Protein AF-A0A368H002-F1 (afdb_monomer_lite)

pLDDT: mean 82.41, std 10.89, range [54.72, 95.62]

Radius of gyration: 18.27 Å; chains: 1; bounding box: 39×37×48 Å

Foldseek 3Di:
DVVVVVVVVVVVVVVVVCCVPQVVNVDPPVPPDPLQDDDDPPDDPVVVVVSVVNSVVSVVVVVVVVVVVLVVCVVVVVVVVNVVVVVVVVVVVVVVVVVSRVD

InterPro domains:
  IPR001108 Peptidase A22A, presenilin [PF01080] (1-100)
  IPR001108 Peptidase A22A, presenilin [PTHR10202] (2-99)

Secondary structure (DSSP, 8-state):
-HHHHHHHHHHHHHHHHHHHH-HHHHS------TT-----TTS-HHHHHHHHHHHHHHHHHHHHHHHHHHHHHHHTT-HHHHHHHHHHHHHHHHHHHHHHHH-

Structure (mmCIF, N/CA/C/O backbone):
data_AF-A0A368H002-F1
#
_entry.id   AF-A0A368H002-F1
#
loop_
_atom_site.group_PDB
_atom_site.id
_atom_site.type_symbol
_atom_site.label_atom_id
_atom_site.label_alt_id
_atom_site.label_comp_id
_atom_site.label_asym_id
_atom_site.label_entity_id
_atom_site.label_seq_id
_atom_site.pdbx_PDB_ins_code
_atom_site.Cartn_x
_atom_site.Cartn_y
_atom_site.Cartn_z
_atom_site.occupancy
_atom_site.B_iso_or_equiv
_atom_site.auth_seq_id
_atom_site.auth_comp_id
_atom_site.auth_asym_id
_atom_site.auth_atom_id
_atom_site.pdbx_PDB_model_num
ATOM 1 N N . MET A 1 1 ? -12.029 23.510 3.480 1.00 61.16 1 MET A N 1
ATOM 2 C CA . MET A 1 1 ? -11.168 22.879 2.450 1.00 61.16 1 MET A CA 1
ATOM 3 C C . MET A 1 1 ? -9.719 22.661 2.899 1.00 61.16 1 MET A C 1
ATOM 5 O O . MET A 1 1 ? -9.155 21.636 2.548 1.00 61.16 1 MET A O 1
ATOM 9 N N . VAL A 1 2 ? -9.130 23.537 3.728 1.00 77.25 2 VAL A N 1
ATOM 10 C CA . VAL A 1 2 ? -7.710 23.442 4.150 1.00 77.25 2 VAL A CA 1
ATOM 11 C C . VAL A 1 2 ? -7.337 22.114 4.842 1.00 77.25 2 VAL A C 1
ATOM 13 O O . VAL A 1 2 ? -6.260 21.586 4.598 1.00 77.25 2 VAL A O 1
ATOM 16 N N . LYS A 1 3 ? -8.239 21.512 5.635 1.00 79.88 3 LYS A N 1
ATOM 17 C CA . LYS A 1 3 ? -7.964 20.287 6.421 1.00 79.88 3 LYS A CA 1
ATOM 18 C C . LYS A 1 3 ? -7.632 19.035 5.591 1.00 79.88 3 LYS A C 1
ATOM 20 O O . LYS A 1 3 ? -6.944 18.159 6.095 1.00 79.88 3 LYS A O 1
ATOM 25 N N . VAL A 1 4 ? -8.107 18.948 4.348 1.00 88.06 4 VAL A N 1
ATOM 26 C CA . VAL A 1 4 ? -7.844 17.799 3.455 1.00 88.06 4 VAL A CA 1
ATOM 27 C C . VAL A 1 4 ? -6.746 18.126 2.445 1.00 88.06 4 VAL A C 1
ATOM 29 O O . VAL A 1 4 ? -5.998 17.249 2.035 1.00 88.06 4 VAL A O 1
ATOM 32 N N . PHE A 1 5 ? -6.598 19.401 2.085 1.00 89.69 5 PHE A N 1
ATOM 33 C CA . PHE A 1 5 ? -5.606 19.825 1.104 1.00 89.69 5 PHE A CA 1
ATOM 34 C C . PHE A 1 5 ? -4.166 19.619 1.593 1.00 89.69 5 PHE A C 1
ATOM 36 O O . PHE A 1 5 ? -3.333 19.108 0.852 1.00 89.69 5 PHE A O 1
ATOM 43 N N . VAL A 1 6 ? -3.893 19.965 2.856 1.00 90.88 6 VAL A N 1
ATOM 44 C CA . VAL A 1 6 ? -2.552 19.877 3.458 1.00 90.88 6 VAL A CA 1
ATOM 45 C C . VAL A 1 6 ? -1.979 18.448 3.475 1.00 90.88 6 VAL A C 1
ATOM 47 O O . VAL A 1 6 ? -0.866 18.266 2.988 1.00 90.88 6 VAL A O 1
ATOM 50 N N . PRO A 1 7 ? -2.675 17.408 3.977 1.00 90.94 7 PRO A N 1
ATOM 51 C CA . PRO A 1 7 ? -2.101 16.060 3.986 1.00 90.94 7 PRO A CA 1
ATOM 52 C C . PRO A 1 7 ? -1.891 15.494 2.573 1.00 90.94 7 PRO A C 1
ATOM 54 O O . PRO A 1 7 ? -0.912 14.787 2.335 1.00 90.94 7 PRO A O 1
ATOM 57 N N . VAL A 1 8 ? -2.770 15.831 1.623 1.00 93.56 8 VAL A N 1
ATOM 58 C CA . VAL A 1 8 ? -2.670 15.342 0.239 1.00 93.56 8 VAL A CA 1
ATOM 59 C C . VAL A 1 8 ? -1.477 15.969 -0.485 1.00 93.56 8 VAL A C 1
ATOM 61 O O . VAL A 1 8 ? -0.716 15.251 -1.134 1.00 93.56 8 VAL A O 1
ATOM 64 N N . SER A 1 9 ? -1.267 17.283 -0.350 1.00 92.31 9 SER A N 1
ATOM 65 C CA . SER A 1 9 ? -0.138 17.963 -0.999 1.00 92.31 9 SER A CA 1
ATOM 66 C C . SER A 1 9 ? 1.214 17.517 -0.435 1.00 92.31 9 SER A C 1
ATOM 68 O O . SER A 1 9 ? 2.152 17.293 -1.204 1.00 92.31 9 SER A O 1
ATOM 70 N N . ILE A 1 10 ? 1.309 17.312 0.885 1.00 92.00 10 ILE A N 1
ATOM 71 C CA . ILE A 1 10 ? 2.516 16.777 1.534 1.00 92.00 10 ILE A CA 1
ATOM 72 C C . ILE A 1 10 ? 2.812 15.362 1.022 1.00 92.00 10 ILE A C 1
ATOM 74 O O . ILE A 1 10 ? 3.943 15.084 0.627 1.00 92.00 10 ILE A O 1
ATOM 78 N N . CYS A 1 11 ? 1.800 14.489 0.961 1.00 90.06 11 CYS A N 1
ATOM 79 C CA . CYS A 1 11 ? 1.958 13.123 0.460 1.00 90.06 11 CYS A CA 1
ATOM 80 C C . CYS A 1 11 ? 2.476 13.103 -0.987 1.00 90.06 11 CYS A C 1
ATOM 82 O O . CYS A 1 11 ? 3.477 12.443 -1.268 1.00 90.06 11 CYS A O 1
ATOM 84 N N . MET A 1 12 ? 1.869 13.890 -1.881 1.00 94.19 12 MET A N 1
ATOM 85 C CA . MET A 1 12 ? 2.311 13.973 -3.279 1.00 94.19 12 MET A CA 1
ATOM 86 C C . MET A 1 12 ? 3.732 14.533 -3.412 1.00 94.19 12 MET A C 1
ATOM 88 O O . MET A 1 12 ? 4.516 14.030 -4.214 1.00 94.19 12 MET A O 1
ATOM 92 N N . THR A 1 13 ? 4.102 15.521 -2.592 1.00 92.44 13 THR A N 1
ATOM 93 C CA . THR A 1 13 ? 5.466 16.077 -2.585 1.00 92.44 13 THR A CA 1
ATOM 94 C C . THR A 1 13 ? 6.498 15.020 -2.178 1.00 92.44 13 THR A C 1
ATOM 96 O O . THR A 1 13 ? 7.518 14.871 -2.849 1.00 92.44 13 THR A O 1
ATOM 99 N N . ILE A 1 14 ? 6.219 14.242 -1.124 1.00 89.94 14 ILE A N 1
ATOM 100 C CA . ILE A 1 14 ? 7.099 13.153 -0.668 1.00 89.94 14 ILE A CA 1
ATOM 101 C C . ILE A 1 14 ? 7.264 12.096 -1.765 1.00 89.94 14 ILE A C 1
ATOM 103 O O . ILE A 1 14 ? 8.389 11.705 -2.064 1.00 89.94 14 ILE A O 1
ATOM 107 N N . VAL A 1 15 ? 6.171 11.675 -2.411 1.00 89.62 15 VAL A N 1
ATOM 108 C CA . VAL A 1 15 ? 6.207 10.665 -3.486 1.00 89.62 15 VAL A CA 1
ATOM 109 C C . VAL A 1 15 ? 7.095 11.107 -4.650 1.00 89.62 15 VAL A C 1
ATOM 111 O O . VAL A 1 15 ? 7.904 10.315 -5.141 1.00 89.62 15 VAL A O 1
ATOM 114 N N . ILE A 1 16 ? 6.996 12.373 -5.068 1.00 90.44 16 ILE A N 1
ATOM 115 C CA . ILE A 1 16 ? 7.841 12.926 -6.137 1.00 90.44 16 ILE A CA 1
ATOM 116 C C . ILE A 1 16 ? 9.316 12.884 -5.726 1.00 90.44 16 ILE A C 1
ATOM 118 O O . ILE A 1 16 ? 10.162 12.461 -6.515 1.00 90.44 16 ILE A O 1
ATOM 122 N N . LEU A 1 17 ? 9.633 13.294 -4.495 1.00 87.31 17 LEU A N 1
ATOM 123 C CA . LEU A 1 17 ? 11.004 13.263 -3.988 1.00 87.31 17 LEU A CA 1
ATOM 124 C C . LEU A 1 17 ? 11.549 11.832 -3.928 1.00 87.31 17 LEU A C 1
ATOM 126 O O . LEU A 1 17 ? 12.664 11.600 -4.388 1.00 87.31 17 LEU A O 1
ATOM 130 N N . CYS A 1 18 ? 10.772 10.869 -3.431 1.00 86.50 18 CYS A N 1
ATOM 131 C CA . CYS A 1 18 ? 11.194 9.470 -3.380 1.00 86.50 18 CYS A CA 1
ATOM 132 C C . CYS A 1 18 ? 11.437 8.902 -4.781 1.00 86.50 18 CYS A C 1
ATOM 134 O O . CYS A 1 18 ? 12.499 8.342 -5.030 1.00 86.50 18 CYS A O 1
ATOM 136 N N . THR A 1 19 ? 10.503 9.112 -5.711 1.00 85.12 19 THR A N 1
ATOM 137 C CA . THR A 1 19 ? 10.618 8.577 -7.077 1.00 85.12 19 THR A CA 1
ATOM 138 C C . THR A 1 19 ? 11.846 9.133 -7.794 1.00 85.12 19 THR A C 1
ATOM 140 O O . THR A 1 19 ? 12.492 8.399 -8.531 1.00 85.12 19 THR A O 1
ATOM 143 N N . ARG A 1 20 ? 12.199 10.409 -7.576 1.00 83.94 20 ARG A N 1
ATOM 144 C CA . ARG A 1 20 ? 13.354 11.050 -8.232 1.00 83.94 20 ARG A CA 1
ATOM 145 C C . ARG A 1 20 ? 14.707 10.681 -7.623 1.00 83.94 20 ARG A C 1
ATOM 147 O O . ARG A 1 20 ? 15.689 10.688 -8.353 1.00 83.94 20 ARG A O 1
ATOM 154 N N . ASN A 1 21 ? 14.772 10.433 -6.314 1.00 80.94 21 ASN A N 1
ATOM 155 C CA . ASN A 1 21 ? 16.044 10.248 -5.602 1.00 80.94 21 ASN A CA 1
ATOM 156 C C . ASN A 1 21 ? 16.414 8.779 -5.362 1.00 80.94 21 ASN A C 1
ATOM 158 O O . ASN A 1 21 ? 17.574 8.492 -5.094 1.00 80.94 21 ASN A O 1
ATOM 162 N N . VAL A 1 22 ? 15.456 7.853 -5.432 1.00 81.38 22 VAL A N 1
ATOM 163 C CA . VAL A 1 22 ? 15.703 6.431 -5.166 1.00 81.38 22 VAL A CA 1
ATOM 164 C C . VAL A 1 22 ? 15.813 5.676 -6.491 1.00 81.38 22 VAL A C 1
ATOM 166 O O . VAL A 1 22 ? 14.837 5.542 -7.232 1.00 81.38 22 VAL A O 1
ATOM 169 N N . GLU A 1 23 ? 17.008 5.155 -6.780 1.00 71.75 23 GLU A N 1
ATOM 170 C CA . GLU A 1 23 ? 17.335 4.509 -8.060 1.00 71.75 23 GLU A CA 1
ATOM 171 C C . GLU A 1 23 ? 16.477 3.276 -8.372 1.00 71.75 23 GLU A C 1
ATOM 173 O O . GLU A 1 23 ? 16.225 2.975 -9.539 1.00 71.75 23 GLU A O 1
ATOM 178 N N . VAL A 1 24 ? 16.006 2.568 -7.341 1.00 70.62 24 VAL A N 1
ATOM 179 C CA . VAL A 1 24 ? 15.139 1.385 -7.475 1.00 70.62 24 VAL A CA 1
ATOM 180 C C . VAL A 1 24 ? 13.815 1.726 -8.167 1.00 70.62 24 VAL A C 1
ATOM 182 O O . VAL A 1 24 ? 13.299 0.902 -8.915 1.0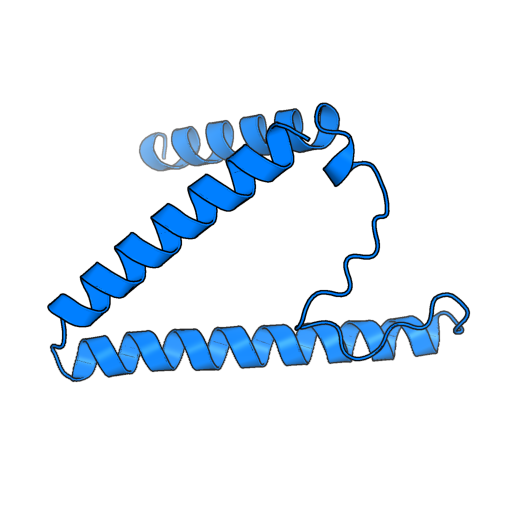0 70.62 24 VAL A O 1
ATOM 185 N N . TYR A 1 25 ? 13.290 2.942 -7.976 1.00 71.81 25 TYR A N 1
ATOM 186 C CA . TYR A 1 25 ? 12.065 3.402 -8.644 1.00 71.81 25 TYR A CA 1
ATOM 187 C C . TYR A 1 25 ? 12.322 4.025 -10.026 1.00 71.81 25 TYR A C 1
ATOM 189 O O . TYR A 1 25 ? 11.371 4.251 -10.769 1.00 71.81 25 TYR A O 1
ATOM 197 N N . GLN A 1 26 ? 13.581 4.325 -10.366 1.00 66.69 26 GLN A N 1
ATOM 198 C CA . GLN A 1 26 ? 13.979 4.852 -11.680 1.00 66.69 26 GLN A CA 1
ATOM 199 C C . GLN A 1 26 ? 14.327 3.739 -12.672 1.00 66.69 26 GLN A C 1
ATOM 201 O O . GLN A 1 26 ? 14.175 3.909 -13.879 1.00 66.69 26 GLN A O 1
ATOM 206 N N . LYS A 1 27 ? 14.828 2.606 -12.176 1.00 61.81 27 LYS A N 1
ATOM 207 C CA . LYS A 1 27 ? 15.137 1.450 -13.012 1.00 61.81 27 LYS A CA 1
ATOM 208 C C . LYS A 1 27 ? 13.820 0.773 -13.400 1.00 61.81 27 LYS A C 1
ATOM 210 O O . LYS A 1 27 ? 12.995 0.496 -12.532 1.00 61.81 27 LYS A O 1
ATOM 215 N N . ASP A 1 28 ? 13.659 0.446 -14.685 1.00 55.78 28 ASP A N 1
ATOM 216 C CA . ASP A 1 28 ? 12.620 -0.461 -15.200 1.00 55.78 28 ASP A CA 1
ATOM 217 C C . ASP A 1 28 ? 12.891 -1.894 -14.705 1.00 55.78 28 ASP A C 1
ATOM 219 O O . ASP A 1 28 ? 13.091 -2.837 -15.475 1.00 55.78 28 ASP A O 1
ATOM 223 N N . ILE A 1 29 ? 12.985 -2.070 -13.387 1.00 54.72 29 ILE A N 1
ATOM 224 C CA . ILE A 1 29 ? 13.071 -3.381 -12.775 1.00 54.72 29 ILE A CA 1
ATOM 225 C C . ILE A 1 29 ? 11.687 -3.970 -12.978 1.00 54.72 29 ILE A C 1
ATOM 227 O O . ILE A 1 29 ? 10.730 -3.628 -12.283 1.00 54.72 29 ILE A O 1
ATOM 231 N N . ILE A 1 30 ? 11.578 -4.837 -13.980 1.00 55.09 30 ILE A N 1
ATOM 232 C CA . ILE A 1 30 ? 10.407 -5.673 -14.209 1.00 55.09 30 ILE A CA 1
ATOM 233 C C . ILE A 1 30 ? 10.369 -6.660 -13.044 1.00 55.09 30 ILE A C 1
ATOM 235 O O . ILE A 1 30 ? 10.809 -7.806 -13.128 1.00 55.09 30 ILE A O 1
ATOM 239 N N . LEU A 1 31 ? 9.909 -6.175 -11.896 1.00 58.06 31 LEU A N 1
ATOM 240 C CA . LEU A 1 31 ? 9.608 -6.997 -10.749 1.00 58.06 31 LEU A CA 1
ATOM 241 C C . LEU A 1 31 ? 8.473 -7.902 -11.205 1.00 58.06 31 LEU A C 1
ATOM 243 O O . LEU A 1 31 ? 7.367 -7.439 -11.488 1.00 58.06 31 LEU A O 1
ATOM 247 N N . LYS A 1 32 ? 8.770 -9.197 -11.319 1.00 59.91 32 LYS A N 1
ATOM 248 C CA . LYS A 1 32 ? 7.760 -10.231 -11.520 1.00 59.91 32 LYS A CA 1
ATOM 249 C C . LYS A 1 32 ? 6.933 -10.313 -10.242 1.00 59.91 32 LYS A C 1
ATOM 251 O O . LYS A 1 32 ? 7.177 -11.134 -9.363 1.00 59.91 32 LYS A O 1
ATOM 256 N N . THR A 1 33 ? 6.017 -9.371 -10.099 1.00 65.69 33 THR A N 1
ATOM 257 C CA . THR A 1 33 ? 5.110 -9.285 -8.972 1.00 65.69 33 THR A CA 1
ATOM 258 C C . THR A 1 33 ? 4.027 -10.351 -9.122 1.00 65.69 33 THR A C 1
ATOM 260 O O . THR A 1 33 ? 3.670 -10.730 -10.239 1.00 65.69 33 THR A O 1
ATOM 263 N N . PRO A 1 34 ? 3.485 -10.870 -8.009 1.00 69.69 34 PRO A N 1
ATOM 264 C CA . PRO A 1 34 ? 2.585 -12.026 -8.032 1.00 69.69 34 PRO A CA 1
ATOM 265 C C . PRO A 1 34 ? 1.266 -11.782 -8.784 1.00 69.69 34 PRO A C 1
ATOM 267 O O . PRO A 1 34 ? 0.555 -12.732 -9.089 1.00 69.69 34 PRO A O 1
ATOM 270 N N . TYR A 1 35 ? 0.935 -10.526 -9.091 1.00 70.00 35 TYR A N 1
ATOM 271 C CA . TYR A 1 35 ? -0.265 -10.133 -9.830 1.00 70.00 35 TYR A CA 1
ATOM 272 C C . TYR A 1 35 ? -0.044 -9.987 -11.348 1.00 70.00 35 TYR A C 1
ATOM 274 O O . TYR A 1 35 ? -0.998 -9.728 -12.078 1.00 70.00 35 TYR A O 1
ATOM 282 N N . VAL A 1 36 ? 1.190 -10.148 -11.840 1.00 78.19 36 VAL A N 1
ATOM 283 C CA . VAL A 1 36 ? 1.525 -10.074 -13.271 1.00 78.19 36 VAL A CA 1
ATOM 284 C C . VAL A 1 36 ? 1.645 -11.493 -13.826 1.00 78.19 36 VAL A C 1
ATOM 286 O O . VAL A 1 36 ? 2.623 -12.192 -13.560 1.00 78.19 36 VAL A O 1
ATOM 289 N N . ILE A 1 37 ? 0.642 -11.925 -14.596 1.00 72.31 37 ILE A N 1
ATOM 290 C CA . ILE A 1 37 ? 0.567 -13.289 -15.151 1.00 72.31 37 ILE A CA 1
ATOM 291 C C . ILE A 1 37 ? 1.219 -13.347 -16.534 1.00 72.31 37 ILE A C 1
ATOM 293 O O . ILE A 1 37 ? 1.992 -14.262 -16.818 1.00 72.31 37 ILE A O 1
ATOM 297 N N . PHE A 1 38 ? 0.942 -12.352 -17.379 1.00 72.19 38 PHE A N 1
ATOM 298 C CA . PHE A 1 38 ? 1.460 -12.289 -18.743 1.00 72.19 38 PHE A CA 1
ATOM 299 C C . PHE A 1 38 ? 2.472 -11.153 -18.873 1.00 72.19 38 PHE A C 1
ATOM 301 O O . PHE A 1 38 ? 2.145 -9.991 -18.618 1.00 72.19 38 PHE A O 1
ATOM 308 N N . TYR A 1 39 ? 3.698 -11.483 -19.277 1.00 66.62 39 TYR A N 1
ATOM 309 C CA . TYR A 1 39 ? 4.751 -10.506 -19.537 1.00 66.62 39 TYR A CA 1
ATOM 310 C C . TYR A 1 39 ? 5.509 -10.881 -20.811 1.00 66.62 39 TYR A C 1
ATOM 312 O O . TYR A 1 39 ? 6.388 -11.739 -20.786 1.00 66.62 39 TYR A O 1
ATOM 320 N N . ASP A 1 40 ? 5.175 -10.213 -21.915 1.00 67.38 40 ASP A N 1
ATOM 321 C CA . ASP A 1 40 ? 5.846 -10.391 -23.202 1.00 67.38 40 ASP A CA 1
ATOM 322 C C . ASP A 1 40 ? 6.447 -9.061 -23.679 1.00 67.38 40 ASP A C 1
ATOM 324 O O . ASP A 1 40 ? 5.753 -8.226 -24.272 1.00 67.38 40 ASP A O 1
ATOM 328 N N . PRO A 1 41 ? 7.756 -8.832 -23.463 1.00 64.12 41 PRO A N 1
ATOM 329 C CA . PRO A 1 41 ? 8.395 -7.569 -23.828 1.00 64.12 41 PRO A CA 1
ATOM 330 C C . PRO A 1 41 ? 8.479 -7.362 -25.352 1.00 64.12 41 PRO A C 1
ATOM 332 O O . PRO A 1 41 ? 8.577 -6.221 -25.813 1.00 64.12 41 PRO A O 1
ATOM 335 N N . LYS A 1 42 ? 8.377 -8.439 -26.149 1.00 63.19 42 LYS A N 1
ATOM 336 C CA . LYS A 1 42 ? 8.506 -8.433 -27.620 1.00 63.19 42 LYS A CA 1
ATOM 337 C C . LYS A 1 42 ? 7.179 -8.503 -28.393 1.00 63.19 42 LYS A C 1
ATOM 339 O O . LYS A 1 42 ? 7.214 -8.556 -29.616 1.00 63.19 42 LYS A O 1
ATOM 344 N N . ALA A 1 43 ? 6.030 -8.514 -27.715 1.00 63.56 43 ALA A N 1
ATOM 345 C CA . ALA A 1 43 ? 4.732 -8.620 -28.383 1.00 63.56 43 ALA A CA 1
ATOM 346 C C . ALA A 1 43 ? 4.329 -7.322 -29.113 1.00 63.56 43 ALA A C 1
ATOM 348 O O . ALA A 1 43 ? 4.749 -6.224 -28.732 1.00 63.56 43 ALA A O 1
ATOM 349 N N . GLU A 1 44 ? 3.497 -7.450 -30.149 1.00 69.88 44 GLU A N 1
ATOM 350 C CA . GLU A 1 44 ? 2.921 -6.310 -30.868 1.00 69.88 44 GLU A CA 1
ATOM 351 C C . GLU A 1 44 ? 2.070 -5.418 -29.948 1.00 69.88 44 GLU A C 1
ATOM 353 O O . GLU A 1 44 ? 1.530 -5.877 -28.936 1.00 69.88 44 GLU A O 1
ATOM 358 N N . THR A 1 45 ? 1.927 -4.134 -30.301 1.00 72.69 45 THR A N 1
ATOM 359 C CA . THR A 1 45 ? 1.227 -3.118 -29.490 1.00 72.69 45 THR A CA 1
ATOM 360 C C . THR A 1 45 ? -0.177 -3.566 -29.069 1.00 72.69 45 THR A C 1
ATOM 362 O O . THR A 1 45 ? -0.554 -3.391 -27.912 1.00 72.69 45 THR A O 1
ATOM 365 N N . SER A 1 46 ? -0.926 -4.214 -29.965 1.00 75.06 46 SER A N 1
ATOM 366 C CA . SER A 1 46 ? -2.278 -4.718 -29.685 1.00 75.06 46 SER A CA 1
ATOM 367 C C . SER A 1 46 ? -2.290 -5.847 -28.647 1.00 75.06 46 SER A C 1
ATOM 369 O O . SER A 1 46 ? -3.119 -5.851 -27.738 1.00 75.06 46 SER A O 1
ATOM 371 N N . THR A 1 47 ? -1.337 -6.777 -28.720 1.00 78.12 47 THR A N 1
ATOM 372 C CA . THR A 1 47 ? -1.224 -7.895 -27.769 1.00 78.12 47 THR A CA 1
ATOM 373 C C . THR A 1 47 ? -0.740 -7.416 -26.401 1.00 78.12 47 THR A C 1
ATOM 375 O O . THR A 1 47 ? -1.225 -7.884 -25.372 1.00 78.12 47 THR A O 1
ATOM 378 N N . LYS A 1 48 ? 0.144 -6.410 -26.369 1.00 77.62 48 LYS A N 1
ATOM 379 C CA . LYS A 1 48 ? 0.574 -5.754 -25.123 1.00 77.62 48 LYS A CA 1
ATOM 380 C C . LYS A 1 48 ? -0.587 -5.097 -24.380 1.00 77.62 48 LYS A C 1
ATOM 382 O O . LYS A 1 48 ? -0.653 -5.220 -23.158 1.00 77.62 48 LYS A O 1
ATOM 387 N N . LEU A 1 49 ? -1.507 -4.447 -25.099 1.00 82.44 49 LEU A N 1
ATOM 388 C CA . LEU A 1 49 ? -2.715 -3.858 -24.507 1.00 82.44 49 LEU A CA 1
ATOM 389 C C . LEU A 1 49 ? -3.636 -4.924 -23.906 1.00 82.44 49 LEU A C 1
ATOM 391 O O . LEU A 1 49 ? -4.160 -4.742 -22.810 1.00 82.44 49 LEU A O 1
ATOM 395 N N . TRP A 1 50 ? -3.808 -6.056 -24.592 1.00 86.06 50 TRP A N 1
ATOM 396 C CA . TRP A 1 50 ? -4.628 -7.152 -24.075 1.00 86.06 50 TRP A CA 1
ATOM 397 C C . TRP A 1 50 ? -4.022 -7.786 -22.815 1.00 86.06 50 TRP A C 1
ATOM 399 O O . TRP A 1 50 ? -4.718 -8.014 -21.826 1.00 86.06 50 TRP A O 1
ATOM 409 N N . HIS A 1 51 ? -2.706 -8.013 -22.818 1.00 83.81 51 HIS A N 1
ATOM 410 C CA . HIS A 1 51 ? -1.997 -8.604 -21.682 1.00 83.81 51 HIS A CA 1
ATOM 411 C C . HIS A 1 51 ? -1.983 -7.661 -20.466 1.00 83.81 51 HIS A C 1
ATOM 413 O O . HIS A 1 51 ? -2.170 -8.114 -19.334 1.00 83.81 51 HIS A O 1
ATOM 419 N N . SER A 1 52 ? -1.820 -6.347 -20.672 1.00 83.06 52 SER A N 1
ATOM 420 C CA . SER A 1 52 ? -1.876 -5.367 -19.578 1.00 83.06 52 SER A CA 1
ATOM 421 C C . SER A 1 52 ? -3.286 -5.223 -19.000 1.00 83.06 52 SER A C 1
ATOM 423 O O . SER A 1 52 ? -3.431 -5.172 -17.777 1.00 83.06 52 SER A O 1
ATOM 425 N N . ALA A 1 53 ? -4.322 -5.245 -19.846 1.00 86.44 53 ALA A N 1
ATOM 426 C CA . ALA A 1 53 ? -5.715 -5.246 -19.405 1.00 86.44 53 ALA A CA 1
ATOM 427 C C . ALA A 1 53 ? -6.047 -6.493 -18.568 1.00 86.44 53 ALA A C 1
ATOM 429 O O . ALA A 1 53 ? -6.674 -6.378 -17.514 1.00 86.44 53 ALA A O 1
ATOM 430 N N . ALA A 1 54 ? -5.570 -7.671 -18.983 1.00 86.75 54 ALA A N 1
ATOM 431 C CA . ALA A 1 54 ? -5.745 -8.906 -18.222 1.00 86.75 54 ALA A CA 1
ATOM 432 C C . ALA A 1 54 ? -5.051 -8.847 -16.847 1.00 86.75 54 ALA A C 1
ATOM 434 O O . ALA A 1 54 ? -5.673 -9.167 -15.833 1.00 86.75 54 ALA A O 1
ATOM 435 N N . ASN A 1 55 ? -3.801 -8.372 -16.782 1.00 88.56 55 ASN A N 1
ATOM 436 C CA . ASN A 1 55 ? -3.083 -8.202 -15.512 1.00 88.56 55 ASN A CA 1
ATOM 437 C C . ASN A 1 55 ? -3.782 -7.189 -14.582 1.00 88.56 55 ASN A C 1
ATOM 439 O O . ASN A 1 55 ? -3.904 -7.432 -13.380 1.00 88.56 55 ASN A O 1
ATOM 443 N N . ALA A 1 56 ? -4.291 -6.078 -15.128 1.00 87.88 56 ALA A N 1
ATOM 444 C CA . ALA A 1 56 ? -5.077 -5.110 -14.362 1.00 87.88 56 ALA A CA 1
ATOM 445 C C . ALA A 1 56 ? -6.378 -5.730 -13.824 1.00 87.88 56 ALA A C 1
ATOM 447 O O . ALA A 1 56 ? -6.731 -5.507 -12.666 1.00 87.88 56 ALA A O 1
ATOM 448 N N . GLY A 1 57 ? -7.056 -6.555 -14.628 1.00 90.31 57 GLY A N 1
ATOM 449 C CA . GLY A 1 57 ? -8.244 -7.298 -14.209 1.00 90.31 57 GLY A CA 1
ATOM 450 C C . GLY A 1 57 ? -7.973 -8.228 -13.024 1.00 90.3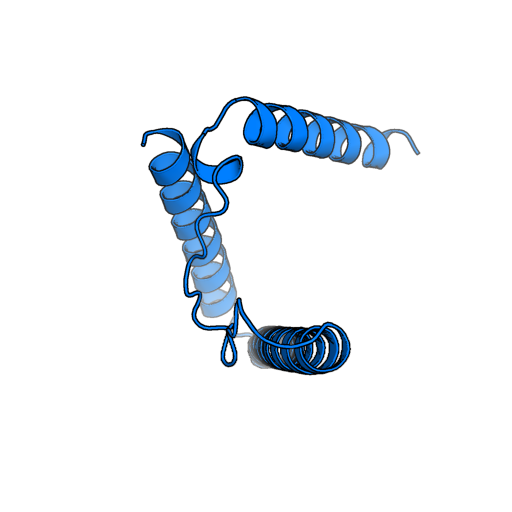1 57 GLY A C 1
ATOM 451 O O . GLY A 1 57 ? -8.714 -8.202 -12.044 1.00 90.31 57 GLY A O 1
ATOM 452 N N . VAL A 1 58 ? -6.873 -8.986 -13.061 1.00 90.06 58 VAL A N 1
ATOM 453 C CA . VAL A 1 58 ? -6.465 -9.868 -11.950 1.00 90.06 58 VAL A CA 1
ATOM 454 C C . VAL A 1 58 ? -6.188 -9.063 -10.682 1.00 90.06 58 VAL A C 1
ATOM 456 O O . VAL A 1 58 ? -6.675 -9.423 -9.609 1.00 90.06 58 VAL A O 1
ATOM 459 N N . LEU A 1 59 ? -5.458 -7.949 -10.797 1.00 89.69 59 LEU A N 1
ATOM 460 C CA . LEU A 1 59 ? -5.195 -7.062 -9.665 1.00 89.69 59 LEU A CA 1
ATOM 461 C C . LEU A 1 59 ? -6.499 -6.513 -9.064 1.00 89.69 59 LEU A C 1
ATOM 463 O O . LEU A 1 59 ? -6.662 -6.532 -7.843 1.00 89.69 59 LEU A O 1
ATOM 467 N N . LEU A 1 60 ? -7.456 -6.096 -9.899 1.00 91.56 60 LEU A N 1
ATOM 468 C CA . LEU A 1 60 ? -8.774 -5.656 -9.437 1.00 91.56 60 LEU A CA 1
ATOM 469 C C . LEU A 1 60 ? -9.528 -6.775 -8.713 1.00 91.56 60 LEU A C 1
ATOM 471 O O . LEU A 1 60 ? -10.064 -6.537 -7.631 1.00 91.56 60 LEU A O 1
ATOM 475 N N . CYS A 1 61 ? -9.535 -7.997 -9.251 1.00 91.75 61 CYS A N 1
ATOM 476 C CA . CYS A 1 61 ? -10.162 -9.141 -8.589 1.00 91.75 61 CYS A CA 1
ATOM 477 C C . CYS A 1 61 ? -9.573 -9.389 -7.191 1.00 91.75 61 CYS A C 1
ATOM 479 O O . CYS A 1 61 ? -10.330 -9.575 -6.237 1.00 91.75 61 CYS A O 1
ATOM 481 N N . VAL A 1 62 ? -8.245 -9.332 -7.041 1.00 91.12 62 VAL A N 1
ATOM 482 C CA . VAL A 1 62 ? -7.576 -9.498 -5.737 1.00 91.12 62 VAL A CA 1
ATOM 483 C C . VAL A 1 62 ? -8.006 -8.409 -4.749 1.00 91.12 62 VAL A C 1
ATOM 485 O O . VAL A 1 62 ? -8.343 -8.720 -3.605 1.00 91.12 62 VAL A O 1
ATOM 488 N N . VAL A 1 63 ? -8.053 -7.145 -5.182 1.00 92.44 63 VAL A N 1
ATOM 489 C CA . VAL A 1 63 ? -8.485 -6.016 -4.335 1.00 92.44 63 VAL A CA 1
ATOM 490 C C . VAL A 1 63 ? -9.942 -6.167 -3.899 1.00 92.44 63 VAL A C 1
ATOM 492 O O . VAL A 1 63 ? -10.270 -5.921 -2.735 1.00 92.44 63 VAL A O 1
ATOM 495 N N . VAL A 1 64 ? -10.816 -6.604 -4.807 1.00 95.62 64 VAL A N 1
ATOM 496 C CA . VAL A 1 64 ? -12.233 -6.847 -4.512 1.00 95.62 64 VAL A CA 1
ATOM 497 C C . VAL A 1 64 ? -12.380 -7.949 -3.459 1.00 95.62 64 VAL A C 1
ATOM 499 O O . VAL A 1 64 ? -13.058 -7.737 -2.452 1.00 95.62 64 VAL A O 1
ATOM 502 N N . VAL A 1 65 ? -11.694 -9.084 -3.628 1.00 94.19 65 VAL A N 1
ATOM 503 C CA . VAL A 1 65 ? -11.713 -10.192 -2.654 1.00 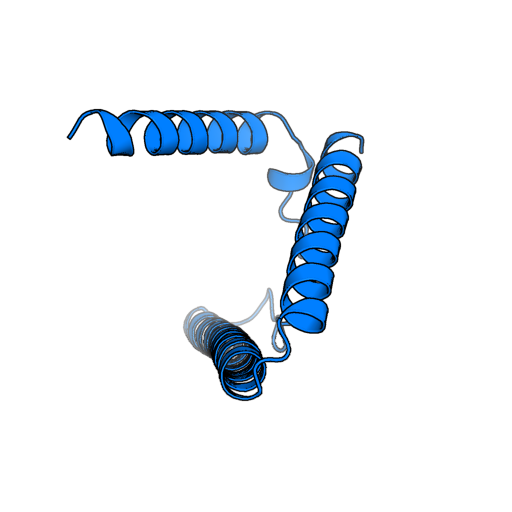94.19 65 VAL A CA 1
ATOM 504 C C . VAL A 1 65 ? -11.172 -9.748 -1.293 1.00 94.19 65 VAL A C 1
ATOM 506 O O . VAL A 1 65 ? -11.798 -10.026 -0.271 1.00 94.19 65 VAL A O 1
ATOM 509 N N . ALA A 1 66 ? -10.055 -9.014 -1.262 1.00 90.38 66 ALA A N 1
ATOM 510 C CA . ALA A 1 66 ? -9.488 -8.492 -0.020 1.00 90.38 66 ALA A CA 1
ATOM 511 C C . ALA A 1 66 ? -10.463 -7.540 0.696 1.00 90.38 66 ALA A C 1
ATOM 513 O O . ALA A 1 66 ? -10.653 -7.640 1.909 1.00 90.38 66 ALA A O 1
ATOM 514 N N . THR A 1 67 ? -11.131 -6.666 -0.061 1.00 94.00 67 THR A N 1
ATOM 515 C CA . THR A 1 67 ? -12.121 -5.719 0.471 1.00 94.00 67 THR A CA 1
ATOM 516 C C . THR A 1 67 ? -13.306 -6.462 1.080 1.00 94.00 67 THR A C 1
ATOM 518 O O . THR A 1 67 ? -13.638 -6.236 2.243 1.00 94.00 67 THR A O 1
ATOM 521 N N . PHE A 1 68 ? -13.902 -7.411 0.351 1.00 94.94 68 PHE A N 1
ATOM 522 C CA . PHE A 1 68 ? -14.988 -8.235 0.885 1.00 94.94 68 PHE A CA 1
ATOM 523 C C . PHE A 1 68 ? -14.558 -9.067 2.098 1.00 94.94 68 PHE A C 1
ATOM 525 O O . PHE A 1 68 ? -15.338 -9.197 3.037 1.00 94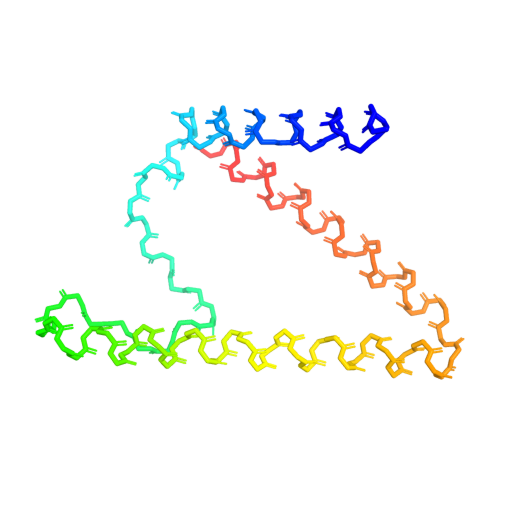.94 68 PHE A O 1
ATOM 532 N N . GLY A 1 69 ? -13.321 -9.573 2.130 1.00 90.56 69 GLY A N 1
ATOM 533 C CA . GLY A 1 69 ? -12.774 -10.288 3.285 1.00 90.56 69 GLY A CA 1
ATOM 534 C C . GLY A 1 69 ? -12.712 -9.420 4.545 1.00 90.56 69 GLY A C 1
ATOM 535 O O . GLY A 1 69 ? -13.160 -9.840 5.613 1.00 90.56 69 GLY A O 1
ATOM 536 N N . VAL A 1 70 ? -12.228 -8.179 4.420 1.00 90.19 70 VAL A N 1
ATOM 537 C CA . VAL A 1 70 ? -12.203 -7.209 5.529 1.00 90.19 70 VAL A CA 1
ATOM 538 C C . VAL A 1 70 ? -13.623 -6.838 5.971 1.00 90.19 70 VAL A C 1
ATOM 540 O O . VAL A 1 70 ? -13.900 -6.790 7.171 1.00 90.19 70 VAL A O 1
ATOM 543 N N . LEU A 1 71 ? -14.542 -6.636 5.021 1.00 91.56 71 LEU A N 1
ATOM 544 C CA . LEU A 1 71 ? -15.955 -6.368 5.310 1.00 91.56 71 LEU A CA 1
ATOM 545 C C . LEU A 1 71 ? -16.628 -7.545 6.032 1.00 91.56 71 LEU A C 1
ATOM 547 O O . LEU A 1 71 ? -17.372 -7.333 6.988 1.00 91.56 71 LEU A O 1
ATOM 551 N N . ALA A 1 72 ? -16.344 -8.783 5.625 1.00 90.81 72 ALA A N 1
ATOM 552 C CA . ALA A 1 72 ? -16.859 -9.977 6.284 1.00 90.81 72 ALA A CA 1
ATOM 553 C C . ALA A 1 72 ? -16.325 -10.092 7.720 1.00 90.81 72 ALA A C 1
ATOM 555 O O . ALA A 1 72 ? -17.103 -10.288 8.651 1.00 90.81 72 ALA A O 1
ATOM 556 N N . LEU A 1 73 ? -15.021 -9.884 7.935 1.00 87.31 73 LEU A N 1
ATOM 557 C CA . LEU A 1 73 ? -14.415 -9.843 9.275 1.00 87.31 73 LEU A CA 1
ATOM 558 C C . LEU A 1 73 ? -15.040 -8.764 10.172 1.00 87.31 73 LEU A C 1
ATOM 560 O O . LEU A 1 73 ? -15.227 -8.989 11.372 1.00 87.31 73 LEU A O 1
ATOM 564 N N . PHE A 1 74 ? -15.390 -7.614 9.591 1.00 89.56 74 PHE A N 1
ATOM 565 C CA . PHE A 1 74 ? -16.123 -6.561 10.288 1.00 89.56 74 PHE A CA 1
ATOM 566 C C . PHE A 1 74 ? -17.546 -7.007 10.656 1.00 89.56 74 PHE A C 1
ATOM 568 O O . PHE A 1 74 ? -17.984 -6.786 11.786 1.00 89.56 74 PHE A O 1
ATOM 575 N N . TYR A 1 75 ? -18.240 -7.698 9.747 1.00 89.62 75 TYR A N 1
ATOM 576 C CA . TYR A 1 75 ? -19.574 -8.250 9.995 1.00 89.62 75 TYR A CA 1
ATOM 577 C C . TYR A 1 75 ? -19.577 -9.293 11.124 1.00 89.62 75 TYR A C 1
ATOM 579 O O . TYR A 1 75 ? -20.428 -9.241 12.012 1.00 89.62 75 TYR A O 1
ATOM 587 N N . PHE A 1 76 ? -18.574 -10.174 11.167 1.00 89.56 76 PHE A N 1
ATOM 588 C CA . PHE A 1 76 ? -18.407 -11.164 12.239 1.00 89.56 76 PHE A CA 1
ATOM 589 C C . PHE A 1 76 ? -17.968 -10.562 13.588 1.00 89.56 76 PHE A C 1
ATOM 591 O O . PHE A 1 76 ? -17.739 -11.305 14.542 1.00 89.56 76 PHE A O 1
ATOM 598 N N . LYS A 1 77 ? -17.859 -9.225 13.703 1.00 85.06 77 LYS A N 1
ATOM 599 C CA . LYS A 1 77 ? -17.404 -8.512 14.913 1.00 85.06 77 LYS A CA 1
ATOM 600 C C . LYS A 1 77 ? -16.030 -8.982 15.413 1.00 85.06 77 LYS A C 1
ATOM 602 O O . LYS A 1 77 ? -15.695 -8.821 16.588 1.00 85.06 77 LYS A O 1
ATOM 607 N N . CYS A 1 78 ? -15.185 -9.508 14.525 1.00 83.00 78 CYS A N 1
ATOM 608 C CA . CYS A 1 78 ? -13.829 -9.951 14.849 1.00 83.00 78 CYS A CA 1
ATOM 609 C C . CYS A 1 78 ? -12.847 -8.766 14.922 1.00 83.00 78 CYS A C 1
ATOM 611 O O . CYS A 1 78 ? -11.824 -8.742 14.235 1.00 83.00 78 CYS A O 1
ATOM 613 N N . TYR A 1 79 ? -13.131 -7.778 15.778 1.00 83.50 79 TYR A N 1
ATOM 614 C CA . TYR A 1 79 ? -12.336 -6.548 15.894 1.00 83.50 79 TYR A CA 1
ATOM 615 C C . TYR A 1 79 ? -10.861 -6.815 16.216 1.00 83.50 79 TYR A C 1
ATOM 617 O O . TYR A 1 79 ? -9.985 -6.129 15.702 1.00 83.50 79 TYR A O 1
ATOM 625 N N . ARG A 1 80 ? -10.562 -7.861 16.999 1.00 86.25 80 ARG A N 1
ATOM 626 C CA . ARG A 1 80 ? -9.182 -8.239 17.338 1.00 86.25 80 ARG A CA 1
ATOM 627 C C . ARG A 1 80 ? -8.391 -8.713 16.115 1.00 86.25 80 ARG A C 1
ATOM 629 O O . ARG A 1 80 ? -7.253 -8.295 15.933 1.00 86.25 80 ARG A O 1
ATOM 636 N N . CYS A 1 81 ? -9.002 -9.527 15.252 1.00 85.38 81 CYS A N 1
ATOM 637 C CA . CYS A 1 81 ? -8.387 -9.969 13.999 1.00 85.38 81 CYS A CA 1
ATOM 638 C C . CYS A 1 81 ? -8.184 -8.796 13.037 1.00 85.38 81 CYS A C 1
ATOM 640 O O . CYS A 1 81 ? -7.130 -8.694 12.417 1.00 85.38 81 CYS A O 1
ATOM 642 N N . LEU A 1 82 ? -9.157 -7.884 12.968 1.00 89.31 82 LEU A N 1
ATOM 643 C CA . LEU A 1 82 ? -9.078 -6.679 12.149 1.00 89.31 82 LEU A CA 1
ATOM 644 C C . LEU A 1 82 ? -7.914 -5.773 12.588 1.00 89.31 82 LEU A C 1
ATOM 646 O O . LEU A 1 82 ? -7.103 -5.361 11.763 1.00 89.31 82 LEU A O 1
ATOM 650 N N . THR A 1 83 ? -7.785 -5.508 13.891 1.00 88.50 83 THR A N 1
ATOM 651 C CA . THR A 1 83 ? -6.678 -4.712 14.440 1.00 88.50 83 THR A CA 1
ATOM 652 C C . THR A 1 83 ? -5.325 -5.379 14.202 1.00 88.50 83 THR A C 1
ATOM 654 O O . THR A 1 83 ? -4.391 -4.701 13.778 1.00 88.50 83 THR A O 1
ATOM 657 N N . CYS A 1 84 ? -5.212 -6.695 14.420 1.00 91.50 84 CYS A N 1
ATOM 658 C CA . CYS A 1 84 ? -3.980 -7.430 14.123 1.00 91.50 84 CYS A CA 1
ATOM 659 C C . CYS A 1 84 ? -3.622 -7.362 12.634 1.00 91.50 84 CYS A C 1
ATOM 661 O O . CYS A 1 84 ? -2.461 -7.137 12.306 1.00 91.50 84 CYS A O 1
ATOM 663 N N . PHE A 1 85 ? -4.605 -7.503 11.741 1.00 89.69 85 PHE A N 1
ATOM 664 C CA . PHE A 1 85 ? -4.397 -7.397 10.299 1.00 89.69 85 PHE A CA 1
ATOM 665 C C . PHE A 1 85 ? -3.878 -6.011 9.899 1.00 89.69 85 PHE A C 1
ATOM 667 O O . PHE A 1 85 ? -2.867 -5.917 9.206 1.00 89.69 85 PHE A O 1
ATOM 674 N N . PHE A 1 86 ? -4.505 -4.935 10.385 1.00 90.69 86 PHE A N 1
ATOM 675 C CA . PHE A 1 86 ? -4.045 -3.573 10.099 1.00 90.69 86 PHE A CA 1
ATOM 676 C C . PHE A 1 86 ? -2.651 -3.291 10.665 1.00 90.69 86 PHE A C 1
ATOM 678 O O . PHE A 1 86 ? -1.827 -2.711 9.966 1.00 90.69 86 PHE A O 1
ATOM 685 N N . MET A 1 87 ? -2.369 -3.725 11.897 1.00 93.06 87 MET A N 1
ATOM 686 C CA . MET A 1 87 ? -1.052 -3.554 12.520 1.00 93.06 87 MET A CA 1
ATOM 687 C C . MET A 1 87 ? 0.039 -4.314 11.757 1.00 93.06 87 MET A C 1
ATOM 689 O O . MET A 1 87 ? 1.119 -3.780 11.520 1.00 93.06 87 MET A O 1
ATOM 693 N N . PHE A 1 88 ? -0.243 -5.550 11.345 1.00 92.25 88 PHE A N 1
ATOM 694 C CA . PHE A 1 88 ? 0.691 -6.345 10.556 1.00 92.25 88 PHE A CA 1
ATOM 695 C C . PHE A 1 88 ? 0.935 -5.726 9.175 1.00 92.25 88 PHE A C 1
ATOM 697 O O . PHE A 1 88 ? 2.079 -5.641 8.733 1.00 92.25 88 PHE A O 1
ATOM 704 N N . ALA A 1 89 ? -0.122 -5.248 8.511 1.00 90.75 89 ALA A N 1
ATOM 705 C CA . ALA A 1 89 ? -0.019 -4.608 7.205 1.00 90.75 89 ALA A CA 1
ATOM 706 C C . ALA A 1 89 ? 0.822 -3.324 7.257 1.00 90.75 89 ALA A C 1
ATOM 708 O O . ALA A 1 89 ? 1.699 -3.140 6.413 1.00 90.75 89 ALA A O 1
ATOM 709 N N . THR A 1 90 ? 0.605 -2.454 8.250 1.00 93.00 90 THR A N 1
ATOM 710 C CA . THR A 1 90 ? 1.401 -1.224 8.395 1.00 93.00 90 THR A CA 1
ATOM 711 C C . THR A 1 90 ? 2.848 -1.523 8.763 1.00 93.00 90 THR A C 1
ATOM 713 O O . THR A 1 90 ? 3.743 -0.898 8.199 1.00 93.00 90 THR A O 1
ATOM 716 N N . PHE A 1 91 ? 3.095 -2.503 9.638 1.00 94.25 91 PHE A N 1
ATOM 717 C CA . PHE A 1 91 ? 4.447 -2.950 9.970 1.00 94.25 91 PHE A CA 1
ATOM 718 C C . PHE A 1 91 ? 5.196 -3.450 8.729 1.00 94.25 91 PHE A C 1
ATOM 720 O O . PHE A 1 91 ? 6.260 -2.927 8.408 1.00 94.25 91 PHE A O 1
ATOM 727 N N . MET A 1 92 ? 4.601 -4.388 7.981 1.00 91.19 92 MET A N 1
ATOM 728 C CA . MET A 1 92 ? 5.184 -4.922 6.746 1.00 91.19 92 MET A CA 1
ATOM 729 C C . MET A 1 92 ? 5.455 -3.826 5.713 1.00 91.19 92 MET A C 1
ATOM 731 O O . MET A 1 92 ? 6.536 -3.791 5.130 1.00 91.19 92 MET A O 1
ATOM 735 N N . LEU A 1 93 ? 4.4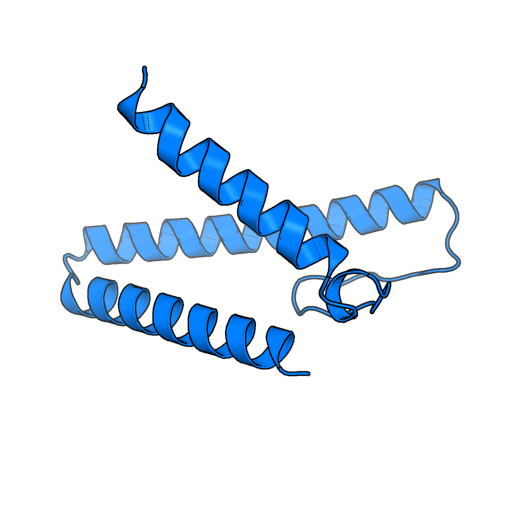99 -2.914 5.504 1.00 88.50 93 LEU A N 1
ATOM 736 C CA . LEU A 1 93 ? 4.673 -1.795 4.577 1.00 88.50 93 LEU A CA 1
ATOM 737 C C . LEU A 1 93 ? 5.856 -0.913 4.974 1.00 88.50 93 LEU A C 1
ATOM 739 O O . LEU A 1 93 ? 6.684 -0.604 4.121 1.00 88.50 93 LEU A O 1
ATOM 743 N N . VAL A 1 94 ? 5.967 -0.537 6.251 1.00 89.81 94 VAL A N 1
ATOM 744 C CA . VAL A 1 94 ? 7.088 0.282 6.730 1.00 89.81 94 VAL A CA 1
ATOM 745 C C . VAL A 1 94 ? 8.410 -0.450 6.522 1.00 89.81 94 VAL A C 1
ATOM 747 O O . VAL A 1 94 ? 9.324 0.138 5.957 1.00 89.81 94 VAL A O 1
ATOM 750 N N . THR A 1 95 ? 8.503 -1.728 6.899 1.00 88.81 95 THR A N 1
ATOM 751 C CA . THR A 1 95 ? 9.734 -2.519 6.745 1.00 88.81 95 THR A CA 1
ATOM 752 C C . THR A 1 95 ? 10.166 -2.656 5.286 1.00 88.81 95 THR A C 1
ATOM 754 O O . THR A 1 95 ? 11.349 -2.520 4.988 1.00 88.81 95 THR A O 1
ATOM 757 N N . VAL A 1 96 ? 9.232 -2.911 4.366 1.00 86.06 96 VAL A N 1
ATOM 758 C CA . VAL A 1 96 ? 9.555 -3.039 2.936 1.00 86.06 96 VAL A CA 1
ATOM 759 C C . VAL A 1 96 ? 9.989 -1.695 2.357 1.00 86.06 96 VAL A C 1
ATOM 761 O O . VAL A 1 96 ? 10.988 -1.637 1.646 1.00 86.06 96 VAL A O 1
ATOM 764 N N . MET A 1 97 ? 9.283 -0.608 2.678 1.00 83.88 97 MET A N 1
ATOM 765 C CA . MET A 1 97 ? 9.621 0.719 2.155 1.00 83.88 97 MET A CA 1
ATOM 766 C C . MET A 1 97 ? 10.983 1.197 2.657 1.00 83.88 97 MET A C 1
ATOM 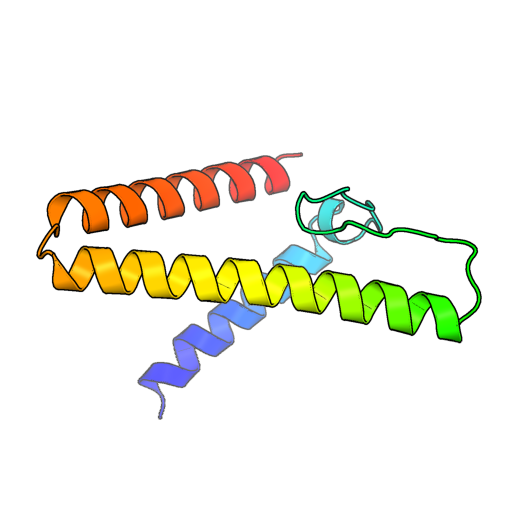768 O O . MET A 1 97 ? 11.778 1.686 1.859 1.00 83.88 97 MET A O 1
ATOM 772 N N . THR A 1 98 ? 11.291 1.004 3.942 1.00 85.19 98 THR A N 1
ATOM 773 C CA . THR A 1 98 ? 12.605 1.372 4.485 1.00 85.19 98 THR A CA 1
ATOM 774 C C . THR A 1 98 ? 13.720 0.493 3.929 1.00 85.19 98 THR A C 1
ATOM 776 O O . THR A 1 98 ? 14.790 1.009 3.615 1.00 85.19 98 THR A O 1
ATOM 779 N N . ALA A 1 99 ? 13.476 -0.809 3.745 1.00 82.88 99 ALA A N 1
ATOM 780 C CA . ALA A 1 99 ? 14.447 -1.711 3.133 1.00 82.88 99 ALA A CA 1
ATOM 781 C C . ALA A 1 99 ? 14.763 -1.317 1.681 1.00 82.88 99 ALA A C 1
ATOM 783 O O . ALA A 1 99 ? 15.932 -1.260 1.312 1.00 82.88 99 ALA A O 1
ATOM 784 N N . LEU A 1 100 ? 13.744 -0.986 0.877 1.00 78.75 100 LEU A N 1
ATOM 785 C CA . LEU A 1 100 ? 13.922 -0.552 -0.515 1.00 78.75 100 LEU A CA 1
ATOM 786 C C . LEU A 1 100 ? 14.593 0.821 -0.642 1.00 78.75 100 LEU A C 1
ATOM 788 O O . LEU A 1 100 ? 15.213 1.091 -1.661 1.00 78.75 100 LEU A O 1
ATOM 792 N N . GLN A 1 101 ? 14.452 1.693 0.358 1.00 76.62 101 GLN A N 1
ATOM 793 C CA . GLN A 1 101 ? 15.137 2.989 0.396 1.00 76.62 101 GLN A CA 1
ATOM 794 C C . GLN A 1 101 ? 16.603 2.887 0.841 1.00 76.62 101 GLN A C 1
ATOM 796 O O . GLN A 1 101 ? 17.367 3.813 0.582 1.00 76.62 101 GLN A O 1
ATOM 801 N N . TYR A 1 102 ? 16.976 1.821 1.556 1.00 72.00 102 TYR A N 1
ATOM 802 C CA . TYR A 1 102 ? 18.343 1.604 2.041 1.00 72.00 102 TYR A CA 1
ATOM 803 C C . TYR A 1 102 ? 19.233 0.857 1.033 1.00 72.00 102 TYR A C 1
ATOM 805 O O . TYR A 1 102 ? 20.455 0.909 1.158 1.00 72.00 102 TYR A O 1
ATOM 813 N N . GLN A 1 103 ? 18.635 0.154 0.064 1.00 58.19 103 GLN A N 1
ATOM 814 C CA . GLN A 1 103 ? 19.351 -0.457 -1.064 1.00 58.19 103 GLN A CA 1
ATOM 815 C C . GLN A 1 103 ? 19.689 0.566 -2.146 1.00 58.19 103 GLN A C 1
ATOM 817 O O . GLN A 1 103 ? 20.806 0.450 -2.693 1.00 58.19 103 GLN A O 1
#

Sequence (103 aa):
MVKVFVPVSICMTIVILCTRNVEVYQKDIILKTPYVIFYDPKAETSTKLWHSAANAGVLLCVVVVATFGVLALFYFKCYRCLTCFFMFATFMLVTVMTALQYQ

Organism: Ancylostoma caninum (NCBI:txid29170)